Protein AF-A0A3P8KZA3-F1 (afdb_monomer_lite)

Structure (mmCIF, N/CA/C/O backbone):
data_AF-A0A3P8KZA3-F1
#
_entry.id   AF-A0A3P8KZA3-F1
#
loop_
_atom_site.group_PDB
_atom_site.id
_atom_site.type_symbol
_atom_site.label_atom_id
_atom_site.label_alt_id
_atom_site.label_comp_id
_atom_site.label_asym_id
_atom_site.label_entity_id
_atom_site.label_seq_id
_atom_site.pdbx_PDB_ins_code
_atom_site.Cartn_x
_atom_site.Cartn_y
_atom_site.Cartn_z
_atom_site.occupancy
_atom_site.B_iso_or_equiv
_atom_site.auth_seq_id
_atom_site.auth_comp_id
_atom_site.auth_asym_id
_atom_site.auth_atom_id
_atom_site.pdbx_PDB_model_num
ATOM 1 N N . MET A 1 1 ? -10.882 18.351 13.174 1.00 58.12 1 MET A N 1
ATOM 2 C CA . MET A 1 1 ? -9.802 17.351 13.065 1.00 58.12 1 MET A CA 1
ATOM 3 C C . MET A 1 1 ? -9.068 17.369 14.392 1.00 58.12 1 MET A C 1
ATOM 5 O O . MET A 1 1 ? -8.702 18.455 14.819 1.00 58.12 1 MET A O 1
ATOM 9 N N . ASN A 1 2 ? -8.986 16.239 15.095 1.00 74.06 2 ASN A N 1
ATOM 10 C CA . ASN A 1 2 ? -8.234 16.152 16.347 1.00 74.06 2 ASN A CA 1
ATOM 11 C C . ASN A 1 2 ? -6.797 15.782 15.970 1.00 74.06 2 ASN A C 1
ATOM 13 O O . ASN A 1 2 ? -6.557 14.645 15.575 1.00 74.06 2 ASN A O 1
ATOM 17 N N . VAL A 1 3 ? -5.903 16.768 15.945 1.00 81.06 3 VAL A N 1
ATOM 18 C CA . VAL A 1 3 ? -4.493 16.569 15.588 1.00 81.06 3 VAL A CA 1
ATOM 19 C C . VAL A 1 3 ? -3.733 16.329 16.885 1.00 81.06 3 VAL A C 1
ATOM 21 O O . VAL A 1 3 ? -3.833 17.140 17.804 1.00 81.06 3 VAL A O 1
ATOM 24 N N . VAL A 1 4 ? -3.033 15.199 16.971 1.00 88.94 4 VAL A N 1
ATOM 25 C CA . VAL A 1 4 ? -2.181 14.869 18.119 1.00 88.94 4 VAL A CA 1
ATOM 26 C C . VAL A 1 4 ? -0.872 15.664 18.077 1.00 88.94 4 VAL A C 1
ATOM 28 O O . VAL A 1 4 ? -0.477 16.149 17.016 1.00 88.94 4 VAL A O 1
ATOM 31 N N . THR A 1 5 ? -0.212 15.828 19.225 1.00 91.50 5 THR A N 1
ATOM 32 C CA . THR A 1 5 ? 1.017 16.634 19.331 1.00 91.50 5 THR A CA 1
ATOM 33 C C . THR A 1 5 ? 2.210 15.922 18.700 1.00 91.50 5 THR A C 1
ATOM 35 O O . THR A 1 5 ? 2.983 16.554 17.978 1.00 91.50 5 THR A O 1
ATOM 38 N N . HIS A 1 6 ? 2.339 14.616 18.945 1.00 91.44 6 HIS A N 1
ATOM 39 C CA . HIS A 1 6 ? 3.399 13.778 18.399 1.00 91.44 6 HIS A CA 1
ATOM 40 C C . HIS A 1 6 ? 2.822 12.579 17.626 1.00 91.44 6 HIS A C 1
ATOM 42 O O . HIS A 1 6 ? 1.742 12.102 17.971 1.00 91.44 6 HIS A O 1
ATOM 48 N N . PRO A 1 7 ? 3.499 12.065 16.579 1.00 83.88 7 PRO A N 1
ATOM 49 C CA . PRO A 1 7 ? 3.023 10.896 15.834 1.00 83.88 7 PRO A CA 1
ATOM 50 C C . PRO A 1 7 ? 2.782 9.660 16.715 1.00 83.88 7 PRO A C 1
ATOM 52 O O . PRO A 1 7 ? 1.828 8.922 16.489 1.00 83.88 7 PRO A O 1
ATOM 55 N N . GLU A 1 8 ? 3.605 9.452 17.743 1.00 89.00 8 GLU A N 1
ATOM 56 C CA . GLU A 1 8 ? 3.477 8.353 18.707 1.00 89.00 8 GLU A CA 1
ATOM 57 C C . GLU A 1 8 ? 2.262 8.470 19.642 1.00 89.00 8 GLU A C 1
ATOM 59 O O . GLU A 1 8 ? 1.895 7.488 20.284 1.00 89.00 8 GLU A O 1
ATOM 64 N N . ASP A 1 9 ? 1.603 9.632 19.688 1.00 91.44 9 ASP A N 1
ATOM 65 C CA . ASP A 1 9 ? 0.367 9.835 20.453 1.00 91.44 9 ASP A CA 1
ATOM 66 C C . ASP A 1 9 ? -0.873 9.283 19.720 1.00 91.44 9 ASP A C 1
ATOM 68 O O . ASP A 1 9 ? -1.985 9.329 20.257 1.00 91.44 9 ASP A O 1
ATOM 72 N N . LEU A 1 10 ? -0.720 8.794 18.481 1.00 89.00 10 LEU A N 1
ATOM 73 C CA . LEU A 1 10 ? -1.810 8.181 17.727 1.00 89.00 10 LEU A CA 1
ATOM 74 C C . LEU A 1 10 ? -2.290 6.904 18.427 1.00 89.00 10 LEU A C 1
ATOM 76 O O . LEU A 1 10 ? -1.580 5.906 18.532 1.00 89.00 10 LEU A O 1
ATOM 80 N N . ALA A 1 11 ? -3.545 6.918 18.863 1.00 88.31 11 ALA A N 1
ATOM 81 C CA . ALA A 1 11 ? -4.228 5.733 19.348 1.00 88.31 11 ALA A CA 1
ATOM 82 C C . ALA A 1 11 ? -4.523 4.759 18.188 1.00 88.31 11 ALA A C 1
ATOM 84 O O . ALA A 1 11 ? -4.709 5.192 17.042 1.00 88.31 11 ALA A O 1
ATOM 85 N N . PRO A 1 12 ? -4.651 3.449 18.473 1.00 85.56 12 PRO A N 1
ATOM 86 C CA . PRO A 1 12 ? -5.073 2.467 17.479 1.00 85.56 12 PRO A CA 1
ATOM 87 C C . PRO A 1 12 ? -6.335 2.911 16.725 1.00 85.56 12 PRO A C 1
ATOM 89 O O . PRO A 1 12 ? -7.312 3.355 17.332 1.00 85.56 12 PRO A O 1
ATOM 92 N N . GLY A 1 13 ? -6.304 2.813 15.394 1.00 84.50 13 GLY A N 1
ATOM 93 C CA . GLY A 1 13 ? -7.400 3.226 14.513 1.00 84.50 13 GLY A CA 1
ATOM 94 C C . GLY A 1 13 ? -7.468 4.725 14.192 1.00 84.50 13 GLY A C 1
ATOM 95 O O . GLY A 1 13 ? -8.319 5.125 13.398 1.00 84.50 13 GLY A O 1
ATOM 96 N N . GLN A 1 14 ? -6.595 5.570 14.759 1.00 87.56 14 GLN A N 1
ATOM 97 C CA . GLN A 1 14 ? -6.451 6.969 14.317 1.00 87.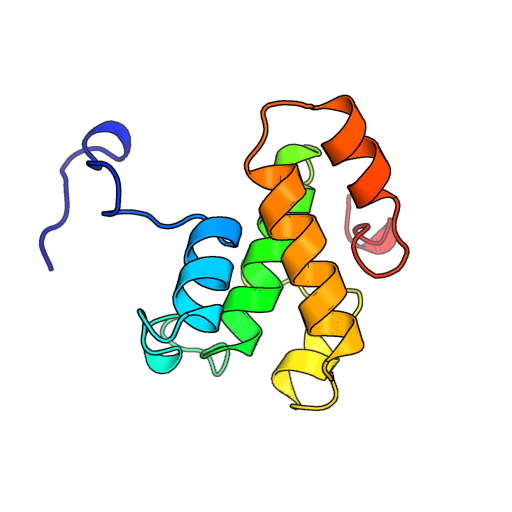56 14 GLN A CA 1
ATOM 98 C C . GLN A 1 14 ? -5.590 7.103 13.058 1.00 87.56 14 GLN A C 1
ATOM 100 O O . GLN A 1 14 ? -5.745 8.062 12.303 1.00 87.56 14 GLN A O 1
ATOM 105 N N . PHE A 1 15 ? -4.719 6.124 12.830 1.00 89.69 15 PHE A N 1
ATOM 106 C CA . PHE A 1 15 ? -4.010 5.896 11.584 1.00 89.69 15 PHE A CA 1
ATOM 107 C C . PHE A 1 15 ? -4.382 4.509 11.074 1.00 89.69 15 PHE A C 1
ATOM 109 O O . PHE A 1 15 ? -4.540 3.582 11.867 1.00 89.69 15 PHE A O 1
ATOM 116 N N . LEU A 1 16 ? -4.551 4.401 9.761 1.00 94.31 16 LEU A N 1
ATOM 117 C CA . LEU A 1 16 ? -4.751 3.134 9.078 1.00 94.31 16 LEU A CA 1
ATOM 118 C C . LEU A 1 16 ? -3.566 2.945 8.144 1.00 94.31 16 LEU A C 1
ATOM 120 O O . LEU A 1 16 ? -3.328 3.792 7.281 1.00 94.31 16 LEU A O 1
ATOM 124 N N . SER A 1 17 ? -2.870 1.826 8.289 1.00 95.25 17 SER A N 1
ATOM 125 C CA . SER A 1 17 ? -2.034 1.299 7.214 1.00 95.25 17 SER A CA 1
ATOM 126 C C . SER A 1 17 ? -2.878 1.069 5.954 1.00 95.25 17 SER A C 1
ATOM 128 O O . SER A 1 17 ? -4.105 0.924 6.010 1.00 95.25 17 SER A O 1
ATOM 130 N N . GLY A 1 18 ? -2.229 0.971 4.799 1.00 96.44 18 GLY A N 1
ATOM 131 C CA . GLY A 1 18 ? -2.863 0.573 3.548 1.00 96.44 18 GLY A CA 1
ATOM 132 C C . GLY A 1 18 ? -3.571 -0.780 3.665 1.00 96.44 18 GLY A C 1
ATOM 133 O O . GLY A 1 18 ? -4.645 -0.955 3.091 1.00 96.44 18 GLY A O 1
ATOM 134 N N . GLY A 1 19 ? -3.035 -1.709 4.468 1.00 97.56 19 GLY A N 1
ATOM 135 C CA . GLY A 1 19 ? -3.654 -3.015 4.728 1.00 97.56 19 GLY A CA 1
ATOM 136 C C . GLY A 1 19 ? -4.961 -2.895 5.504 1.00 97.56 19 GLY A C 1
ATOM 137 O O . GLY A 1 19 ? -5.986 -3.440 5.091 1.00 97.56 19 GLY A O 1
ATOM 138 N N . GLU A 1 20 ? -4.957 -2.123 6.589 1.00 97.56 20 GLU A N 1
ATOM 139 C CA . GLU A 1 20 ? -6.159 -1.862 7.388 1.00 97.56 20 GLU A CA 1
ATOM 140 C C . GLU A 1 20 ? -7.213 -1.092 6.584 1.00 97.56 20 GLU A C 1
ATOM 142 O O . GLU A 1 20 ? -8.393 -1.450 6.604 1.00 97.56 20 GLU A O 1
ATOM 147 N N . ALA A 1 21 ? -6.794 -0.078 5.821 1.00 98.12 21 ALA A N 1
ATOM 148 C CA . ALA A 1 21 ? -7.673 0.684 4.941 1.00 98.12 21 ALA A CA 1
ATOM 149 C C . ALA A 1 21 ? -8.305 -0.204 3.858 1.00 98.12 21 ALA A C 1
ATOM 151 O O . ALA A 1 21 ? -9.507 -0.097 3.602 1.00 98.12 21 ALA A O 1
ATOM 152 N N . TRP A 1 22 ? -7.528 -1.110 3.254 1.00 98.44 22 TRP A N 1
ATOM 153 C CA . TRP A 1 22 ? -8.017 -2.073 2.268 1.00 98.44 22 TRP A CA 1
ATOM 154 C C . TRP A 1 22 ? -9.057 -3.021 2.861 1.00 98.44 22 TRP A C 1
ATOM 156 O O . TRP A 1 22 ? -10.155 -3.146 2.317 1.00 98.44 22 TRP A O 1
ATOM 166 N N . VAL A 1 23 ? -8.756 -3.644 4.003 1.00 98.31 23 VAL A N 1
ATOM 167 C CA . VAL A 1 23 ? -9.675 -4.580 4.667 1.00 98.31 23 VAL A CA 1
ATOM 168 C C . VAL A 1 23 ? -10.977 -3.882 5.066 1.00 98.31 23 VAL A C 1
ATOM 170 O O . VAL A 1 23 ? -12.060 -4.399 4.783 1.00 98.31 23 VAL A O 1
ATOM 173 N N . ALA A 1 24 ? -10.899 -2.690 5.660 1.00 97.81 24 ALA A N 1
ATOM 174 C CA . ALA A 1 24 ? -12.079 -1.913 6.031 1.00 97.81 24 ALA A CA 1
ATOM 175 C C . ALA A 1 24 ? -12.902 -1.497 4.798 1.00 97.81 24 ALA A C 1
ATOM 177 O O . ALA A 1 24 ? -14.135 -1.559 4.810 1.00 97.81 24 ALA A O 1
ATOM 178 N N . PHE A 1 25 ? -12.238 -1.116 3.701 1.00 98.19 25 PHE A N 1
ATOM 179 C CA . PHE A 1 25 ? -12.900 -0.788 2.437 1.00 98.19 25 PHE A CA 1
ATOM 180 C C . PHE A 1 25 ? -13.641 -2.001 1.864 1.00 98.19 25 PHE A C 1
ATOM 182 O O . PHE A 1 25 ? -14.811 -1.889 1.494 1.00 98.19 25 PHE A O 1
ATOM 189 N N . ARG A 1 26 ? -13.007 -3.178 1.862 1.00 97.94 26 ARG A N 1
ATOM 190 C CA . ARG A 1 26 ? -13.600 -4.439 1.385 1.00 97.94 26 ARG A CA 1
ATOM 191 C C . ARG A 1 26 ? -14.817 -4.872 2.202 1.00 97.94 26 ARG A C 1
ATOM 193 O O . ARG A 1 26 ? -15.730 -5.481 1.651 1.00 97.94 26 ARG A O 1
ATOM 200 N N . ARG A 1 27 ? -14.859 -4.518 3.489 1.00 97.94 27 ARG A N 1
ATOM 201 C CA . ARG A 1 27 ? -16.005 -4.752 4.385 1.00 97.94 27 ARG A CA 1
ATOM 202 C C . ARG A 1 27 ? -17.095 -3.680 4.302 1.00 97.94 27 ARG A C 1
ATOM 204 O O . ARG A 1 27 ? -18.152 -3.850 4.901 1.00 97.94 27 ARG A O 1
ATOM 211 N N . GLY A 1 28 ? -16.867 -2.588 3.570 1.00 97.50 28 GLY A N 1
ATOM 212 C CA . GLY A 1 28 ? -17.798 -1.459 3.494 1.00 97.50 28 GLY A CA 1
ATOM 213 C C . GLY A 1 28 ? -17.832 -0.593 4.759 1.00 97.50 28 GLY A C 1
ATOM 214 O O . GLY A 1 28 ? -18.788 0.150 4.967 1.00 97.50 28 GLY A O 1
ATOM 215 N N . GLU A 1 29 ? -16.805 -0.678 5.606 1.00 97.31 29 GLU A N 1
ATOM 216 C CA . GLU A 1 29 ? -16.715 0.045 6.883 1.00 97.31 29 GLU A CA 1
ATOM 217 C C . GLU A 1 29 ? -16.220 1.488 6.700 1.00 97.31 29 GLU A C 1
ATOM 219 O O . GLU A 1 29 ? -16.506 2.367 7.515 1.00 97.31 29 GLU A O 1
ATOM 224 N N . VAL A 1 30 ? -15.503 1.757 5.604 1.00 96.06 30 VAL A N 1
ATOM 225 C CA . VAL A 1 30 ? -14.985 3.087 5.268 1.00 96.06 30 VAL A CA 1
ATOM 226 C C . VAL A 1 30 ? -15.427 3.527 3.876 1.00 96.06 30 VAL A C 1
ATOM 228 O O . VAL A 1 30 ? -15.512 2.738 2.937 1.00 96.06 30 VAL A O 1
ATOM 231 N N . ALA A 1 31 ? -15.687 4.827 3.734 1.00 96.44 31 ALA A N 1
ATOM 232 C CA . ALA A 1 31 ? -15.972 5.429 2.439 1.00 96.44 31 ALA A CA 1
ATOM 233 C C . ALA A 1 31 ? -14.651 5.684 1.690 1.00 96.44 31 ALA A C 1
ATOM 235 O O . ALA A 1 31 ? -13.809 6.415 2.220 1.00 96.44 31 ALA A O 1
ATOM 236 N N . PRO A 1 32 ? -14.469 5.167 0.460 1.00 95.50 32 PRO A N 1
ATOM 237 C CA . PRO A 1 32 ? -13.224 5.348 -0.286 1.00 95.50 32 PRO A CA 1
ATOM 238 C C . PRO A 1 32 ? -12.911 6.824 -0.560 1.00 95.50 32 PRO A C 1
ATOM 240 O O . PRO A 1 32 ? -11.750 7.203 -0.596 1.00 95.50 32 PRO A O 1
ATOM 243 N N . SER A 1 33 ? -13.928 7.686 -0.676 1.00 95.19 33 SER A N 1
ATOM 244 C CA . SER A 1 33 ? -13.765 9.133 -0.885 1.00 95.19 33 SER A CA 1
ATOM 245 C C . SER A 1 33 ? -13.032 9.869 0.243 1.00 95.19 33 SER A C 1
ATOM 247 O O . SER A 1 33 ? -12.716 11.044 0.089 1.00 95.19 33 SER A O 1
ATOM 249 N N . LYS A 1 34 ? -12.770 9.208 1.377 1.00 94.19 34 LYS A N 1
ATOM 250 C CA . LYS A 1 34 ? -11.979 9.757 2.486 1.00 94.19 34 LYS A CA 1
ATOM 251 C C . LYS A 1 34 ? -10.470 9.542 2.333 1.00 94.19 34 LYS A C 1
ATOM 253 O O . LYS A 1 34 ? -9.721 10.096 3.130 1.00 94.19 34 LYS A O 1
ATOM 258 N N . PHE A 1 35 ? -10.038 8.751 1.354 1.00 95.31 35 PHE A N 1
ATOM 259 C CA . PHE A 1 35 ? -8.634 8.425 1.112 1.00 95.31 35 PHE A CA 1
ATOM 260 C C . PHE A 1 35 ? -8.158 9.141 -0.147 1.00 95.31 35 PHE A C 1
ATOM 262 O O . PHE A 1 35 ? -8.803 9.025 -1.190 1.00 95.31 35 PHE A O 1
ATOM 269 N N . GLY A 1 36 ? -7.062 9.888 -0.044 1.00 93.12 36 GLY A N 1
ATOM 270 C CA . GLY A 1 36 ? -6.498 10.647 -1.156 1.00 93.12 36 GLY A CA 1
ATOM 271 C C . GLY A 1 36 ? -5.542 11.743 -0.722 1.00 93.12 36 GLY A C 1
ATOM 272 O O . GLY A 1 36 ? -5.386 12.030 0.469 1.00 93.12 36 GLY A O 1
ATOM 273 N N . VAL A 1 37 ? -4.921 12.369 -1.718 1.00 89.00 37 VAL A N 1
ATOM 274 C CA . VAL A 1 37 ? -3.971 13.465 -1.530 1.00 89.00 37 VAL A CA 1
ATOM 275 C C . VAL A 1 37 ? -4.633 14.785 -1.914 1.00 89.00 37 VAL A C 1
ATOM 277 O O . VAL A 1 37 ? -4.983 15.035 -3.071 1.00 89.00 37 VAL A O 1
ATOM 280 N N . SER A 1 38 ? -4.784 15.666 -0.923 1.00 87.56 38 SER A N 1
ATOM 281 C CA . SER A 1 38 ? -5.337 17.008 -1.121 1.00 87.56 38 SER A CA 1
ATOM 282 C C . SER A 1 38 ? -4.561 17.790 -2.179 1.00 87.56 38 SER A C 1
ATOM 284 O O . SER A 1 38 ? -3.347 17.934 -2.082 1.00 87.56 38 SER A O 1
ATOM 286 N N . GLY A 1 39 ? -5.283 18.340 -3.160 1.00 87.00 39 GLY A N 1
ATOM 287 C CA . GLY A 1 39 ? -4.699 19.090 -4.277 1.00 87.00 39 GLY A CA 1
ATOM 288 C C . GLY A 1 39 ? -4.380 18.255 -5.521 1.00 87.00 39 GLY A C 1
ATOM 289 O O . GLY A 1 39 ? -3.810 18.800 -6.460 1.00 87.00 39 GLY A O 1
ATOM 290 N N . THR A 1 40 ? -4.762 16.975 -5.549 1.00 88.00 40 THR A N 1
ATOM 291 C CA . THR A 1 40 ? -4.575 16.067 -6.697 1.00 88.00 40 THR A CA 1
ATOM 292 C C . THR A 1 40 ? -5.880 15.354 -7.070 1.00 88.00 40 THR A C 1
ATOM 294 O O . THR A 1 40 ? -6.849 15.401 -6.305 1.00 88.00 40 THR A O 1
ATOM 297 N N . GLU A 1 41 ? -5.904 14.661 -8.213 1.00 87.38 41 GLU A N 1
ATOM 298 C CA . GLU A 1 41 ? -6.959 13.695 -8.565 1.00 87.38 41 GLU A CA 1
ATOM 299 C C . GLU A 1 41 ? -6.819 12.318 -7.884 1.00 87.38 41 GLU A C 1
ATOM 301 O O . GLU A 1 41 ? -7.730 11.493 -7.994 1.00 87.38 41 GLU A O 1
ATOM 306 N N . ASN A 1 42 ? -5.741 12.080 -7.130 1.00 89.75 42 ASN A N 1
ATOM 307 C CA . ASN A 1 42 ? -5.440 10.785 -6.521 1.00 89.75 42 ASN A CA 1
ATOM 308 C C . ASN A 1 42 ? -6.280 10.569 -5.259 1.00 89.75 42 ASN A C 1
ATOM 310 O O . ASN A 1 42 ? -5.964 11.056 -4.170 1.00 89.75 42 ASN A O 1
ATOM 314 N N . TRP A 1 43 ? -7.407 9.882 -5.443 1.00 93.94 43 TRP A N 1
ATOM 315 C CA . TRP A 1 43 ? -8.406 9.632 -4.411 1.00 93.94 43 TRP A CA 1
ATOM 316 C C . TRP A 1 43 ? -9.076 8.271 -4.583 1.00 93.94 43 TRP A C 1
ATOM 318 O O . TRP A 1 43 ? -9.041 7.628 -5.635 1.00 93.94 43 TRP A O 1
ATOM 328 N N . GLY A 1 44 ? -9.809 7.869 -3.552 1.00 96.19 44 GLY A N 1
ATOM 329 C CA . GLY A 1 44 ? -10.768 6.788 -3.649 1.00 96.19 44 GLY A CA 1
ATOM 330 C C . GLY A 1 44 ? -10.142 5.415 -3.469 1.00 96.19 44 GLY A C 1
ATOM 331 O O . GLY A 1 44 ? -9.087 5.227 -2.871 1.00 96.19 44 GLY A O 1
ATOM 332 N N . ALA A 1 45 ? -10.830 4.413 -4.006 1.00 97.12 45 ALA A N 1
ATOM 333 C CA . ALA A 1 45 ? -10.410 3.031 -3.851 1.00 97.12 45 ALA A CA 1
ATOM 334 C C . ALA A 1 45 ? -9.079 2.741 -4.567 1.00 97.12 45 ALA A C 1
ATOM 336 O O . ALA A 1 45 ? -8.385 1.812 -4.174 1.00 97.12 45 ALA A O 1
ATOM 337 N N . ALA A 1 46 ? -8.720 3.490 -5.614 1.00 96.44 46 ALA A N 1
ATOM 338 C CA . ALA A 1 46 ? -7.423 3.351 -6.277 1.00 96.44 46 ALA A CA 1
ATOM 339 C C . ALA A 1 46 ? -6.272 3.803 -5.364 1.00 96.44 46 ALA A C 1
ATOM 341 O O . ALA A 1 46 ? -5.285 3.081 -5.242 1.00 96.44 46 ALA A O 1
ATOM 342 N N . GLU A 1 47 ? -6.458 4.905 -4.631 1.00 96.88 47 GLU A N 1
ATOM 343 C CA . GLU A 1 47 ? -5.492 5.382 -3.635 1.00 96.88 47 GLU A CA 1
ATOM 344 C C . GLU A 1 47 ? -5.251 4.336 -2.535 1.00 96.88 47 GLU A C 1
ATOM 346 O O . GLU A 1 47 ? -4.108 4.069 -2.169 1.00 96.88 47 GLU A O 1
ATOM 351 N N . ILE A 1 48 ? -6.314 3.699 -2.026 1.00 98.00 48 ILE A N 1
ATOM 352 C CA . ILE A 1 48 ? -6.197 2.644 -1.002 1.00 98.00 48 ILE A CA 1
ATOM 353 C C . ILE A 1 48 ? -5.337 1.484 -1.520 1.00 98.00 48 ILE A C 1
ATOM 355 O O . ILE A 1 48 ? -4.428 1.027 -0.830 1.00 98.00 48 ILE A O 1
ATOM 359 N N . ARG A 1 49 ? -5.595 1.031 -2.755 1.00 98.12 49 ARG A N 1
ATOM 360 C CA . ARG A 1 49 ? -4.816 -0.039 -3.397 1.00 98.12 49 ARG A CA 1
ATOM 361 C C . ARG A 1 49 ? -3.349 0.358 -3.560 1.00 98.12 49 ARG A C 1
ATOM 363 O O . ARG A 1 49 ? -2.467 -0.431 -3.238 1.00 98.12 49 ARG A O 1
ATOM 370 N N . GLY A 1 50 ? -3.092 1.580 -4.028 1.00 97.38 50 GLY A N 1
ATOM 371 C CA . GLY A 1 50 ? -1.740 2.103 -4.213 1.00 97.38 50 GLY A CA 1
ATOM 372 C C . GLY A 1 50 ? -0.957 2.199 -2.903 1.00 97.38 50 GLY A C 1
ATOM 373 O O . GLY A 1 50 ? 0.191 1.764 -2.855 1.00 97.38 50 GLY A O 1
ATOM 374 N N . ASN A 1 51 ? -1.573 2.703 -1.829 1.00 97.56 51 ASN A N 1
ATOM 375 C CA . ASN A 1 51 ? -0.918 2.783 -0.518 1.00 97.56 51 ASN A CA 1
ATOM 376 C C . ASN A 1 51 ? -0.641 1.408 0.084 1.00 97.56 51 ASN A C 1
ATOM 378 O O . ASN A 1 51 ? 0.431 1.211 0.632 1.00 97.56 51 ASN A O 1
ATOM 382 N N . LEU A 1 52 ? -1.532 0.427 -0.084 1.00 98.44 52 LEU A N 1
ATOM 383 C CA . LEU A 1 52 ? -1.254 -0.948 0.346 1.00 98.44 52 LEU A CA 1
ATOM 384 C C . LEU A 1 52 ? 0.006 -1.523 -0.323 1.00 98.44 52 LEU A C 1
ATOM 386 O O . LEU A 1 52 ? 0.845 -2.141 0.330 1.00 98.44 52 LEU A O 1
ATOM 390 N N . VAL A 1 53 ? 0.171 -1.300 -1.626 1.00 98.50 53 VAL A N 1
ATOM 391 C CA . VAL A 1 53 ? 1.365 -1.765 -2.345 1.00 98.50 53 VAL A CA 1
ATOM 392 C C . VAL A 1 53 ? 2.612 -0.948 -1.956 1.00 98.50 53 VAL A C 1
ATOM 394 O O . VAL A 1 53 ? 3.699 -1.517 -1.850 1.00 98.50 53 VAL A O 1
ATOM 397 N N . LYS A 1 54 ? 2.469 0.354 -1.672 1.00 97.75 54 LYS A N 1
ATOM 398 C CA . LYS A 1 54 ? 3.549 1.199 -1.127 1.00 97.75 54 LYS A CA 1
ATOM 399 C C . LYS A 1 54 ? 3.984 0.774 0.276 1.00 97.75 54 LYS A C 1
ATOM 401 O O . LYS A 1 54 ? 5.183 0.711 0.528 1.00 97.75 54 LYS A O 1
ATOM 406 N N . ASP A 1 55 ? 3.057 0.383 1.142 1.00 97.62 55 ASP A N 1
ATOM 407 C CA . ASP A 1 55 ? 3.376 -0.152 2.468 1.00 97.62 55 ASP A CA 1
ATOM 408 C C . ASP A 1 55 ? 4.197 -1.441 2.368 1.00 97.62 55 ASP A C 1
ATOM 410 O O . ASP A 1 55 ? 5.191 -1.598 3.075 1.00 97.62 55 ASP A O 1
ATOM 414 N N . LEU A 1 56 ? 3.849 -2.344 1.442 1.00 98.56 56 LEU A N 1
ATOM 415 C CA . LEU A 1 56 ? 4.651 -3.544 1.181 1.00 98.56 56 LEU A CA 1
ATOM 416 C C . LEU A 1 56 ? 6.085 -3.189 0.745 1.00 98.56 56 LEU A C 1
ATOM 418 O O . LEU A 1 56 ? 7.042 -3.813 1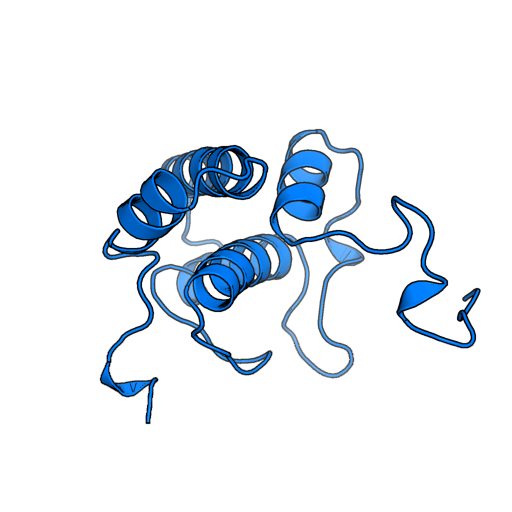.213 1.00 98.56 56 LEU A O 1
ATOM 422 N N . ALA A 1 57 ? 6.255 -2.180 -0.114 1.00 98.31 57 ALA A N 1
ATOM 423 C CA . ALA A 1 57 ? 7.577 -1.688 -0.504 1.00 98.31 57 ALA A CA 1
ATOM 424 C C . ALA A 1 57 ? 8.343 -1.091 0.694 1.00 98.31 57 ALA A C 1
ATOM 426 O O . ALA A 1 57 ? 9.514 -1.417 0.901 1.00 98.31 57 ALA A O 1
ATOM 427 N N . ALA A 1 58 ? 7.671 -0.308 1.542 1.00 97.44 58 ALA A N 1
ATOM 428 C CA . ALA A 1 58 ? 8.258 0.289 2.741 1.00 97.44 58 ALA A CA 1
ATOM 429 C C . ALA A 1 58 ? 8.713 -0.772 3.762 1.00 97.44 58 ALA A C 1
ATOM 431 O O . ALA A 1 58 ? 9.804 -0.666 4.336 1.00 97.44 58 ALA A O 1
ATOM 432 N N . LEU A 1 59 ? 7.940 -1.849 3.938 1.00 97.44 59 LEU A N 1
ATOM 433 C CA . LEU A 1 59 ? 8.342 -3.006 4.749 1.00 97.44 59 LEU A CA 1
ATOM 434 C C . LEU A 1 59 ? 9.608 -3.683 4.195 1.00 97.44 59 LEU A C 1
ATOM 436 O O . LEU A 1 59 ? 10.443 -4.153 4.969 1.00 97.44 59 LEU A O 1
ATOM 440 N N . ASN A 1 60 ? 9.807 -3.625 2.876 1.00 97.94 60 ASN A N 1
ATOM 441 C CA . ASN A 1 60 ? 11.010 -4.072 2.168 1.00 97.94 60 ASN A CA 1
ATOM 442 C C . ASN A 1 60 ? 12.090 -2.983 2.023 1.00 97.94 60 ASN A C 1
ATOM 444 O O . ASN A 1 60 ? 13.030 -3.136 1.245 1.00 97.94 60 ASN A O 1
ATOM 448 N N . LYS A 1 61 ? 11.996 -1.906 2.816 1.00 96.88 61 LYS A N 1
ATOM 449 C CA . LYS A 1 61 ? 12.976 -0.808 2.894 1.00 96.88 61 LYS A CA 1
ATOM 450 C C . LYS A 1 61 ? 13.130 -0.008 1.600 1.00 96.88 61 LYS A C 1
ATOM 452 O O . LYS A 1 61 ? 14.185 0.577 1.369 1.00 96.88 61 LYS A O 1
ATOM 457 N N . VAL A 1 62 ? 12.077 0.050 0.790 1.00 97.56 62 VAL A N 1
ATOM 458 C CA . VAL A 1 62 ? 12.007 0.911 -0.391 1.00 97.56 62 VAL A CA 1
ATOM 459 C C . VAL A 1 62 ? 10.992 2.021 -0.123 1.00 97.56 62 VAL A C 1
ATOM 461 O O . VAL A 1 62 ? 9.790 1.771 -0.061 1.00 97.56 62 VAL A O 1
ATOM 464 N N . GLU A 1 63 ? 11.490 3.238 0.094 1.00 93.25 63 GLU A N 1
ATOM 465 C CA . GLU A 1 63 ? 10.667 4.434 0.306 1.00 93.25 63 GLU A CA 1
ATOM 466 C C . GLU A 1 63 ? 10.223 5.011 -1.042 1.00 93.25 63 GLU A C 1
ATOM 468 O O . GLU A 1 63 ? 11.044 5.193 -1.938 1.00 93.25 63 GLU A O 1
ATOM 473 N N . MET A 1 64 ? 8.925 5.292 -1.176 1.00 94.81 64 MET A N 1
ATOM 474 C CA . MET A 1 64 ? 8.309 5.778 -2.412 1.00 94.81 64 MET A CA 1
ATOM 475 C C . MET A 1 64 ? 7.645 7.131 -2.182 1.00 94.81 64 MET A C 1
ATOM 477 O O . MET A 1 64 ? 7.101 7.397 -1.107 1.00 94.81 64 MET A O 1
ATOM 481 N N . LEU A 1 65 ? 7.630 7.976 -3.210 1.00 91.62 65 LEU A N 1
ATOM 482 C CA . LEU A 1 65 ? 6.918 9.245 -3.170 1.00 91.62 65 LEU A CA 1
ATOM 483 C C . LEU A 1 65 ? 5.397 9.008 -3.194 1.00 91.62 65 LEU A C 1
ATOM 485 O O . LEU A 1 65 ? 4.919 8.010 -3.745 1.00 91.62 65 LEU A O 1
AT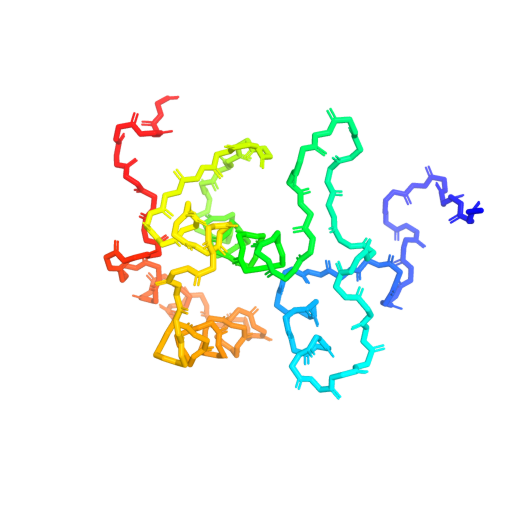OM 489 N N . PRO A 1 66 ? 4.589 9.949 -2.666 1.00 86.50 66 PRO A N 1
ATOM 490 C CA . PRO A 1 66 ? 3.132 9.816 -2.670 1.00 86.50 66 PRO A CA 1
ATOM 491 C C . PRO A 1 66 ? 2.531 9.611 -4.069 1.00 86.50 66 PRO A C 1
ATOM 493 O O . PRO A 1 66 ? 1.547 8.889 -4.211 1.00 86.50 66 PRO A O 1
ATOM 496 N N . TRP A 1 67 ? 3.143 10.198 -5.100 1.00 88.25 67 TRP A N 1
ATOM 497 C CA . TRP A 1 67 ? 2.722 10.109 -6.503 1.00 88.25 67 TRP A CA 1
ATOM 498 C C . TRP A 1 67 ? 3.412 8.992 -7.294 1.00 88.25 67 TRP A C 1
ATOM 500 O O . TRP A 1 67 ? 3.154 8.864 -8.488 1.00 88.25 67 TRP A O 1
ATOM 510 N N . ASP A 1 68 ? 4.283 8.195 -6.670 1.00 93.25 68 ASP A N 1
ATOM 511 C CA . ASP A 1 68 ? 4.873 7.057 -7.366 1.00 93.25 68 ASP A CA 1
ATOM 512 C C . ASP A 1 68 ? 3.820 5.972 -7.594 1.00 93.25 68 ASP A C 1
ATOM 514 O O . ASP A 1 68 ? 3.051 5.597 -6.695 1.00 93.25 68 ASP A O 1
ATOM 518 N N . GLU A 1 69 ? 3.828 5.468 -8.826 1.00 95.56 69 GLU A N 1
ATOM 519 C CA . GLU A 1 69 ? 2.956 4.417 -9.324 1.00 95.56 69 GLU A CA 1
ATOM 520 C C . GLU A 1 69 ? 3.777 3.373 -10.079 1.00 95.56 69 GLU A C 1
ATOM 522 O O . GLU A 1 69 ? 4.649 3.699 -10.884 1.00 95.56 69 GLU A O 1
ATOM 527 N N . TRP A 1 70 ? 3.476 2.098 -9.847 1.00 97.88 70 TRP A N 1
ATOM 528 C CA . TRP A 1 70 ? 4.027 0.986 -10.618 1.00 97.88 70 TRP A CA 1
ATOM 529 C C . TRP A 1 70 ? 3.046 -0.186 -10.644 1.00 97.88 70 TRP A C 1
ATOM 531 O O . TRP A 1 70 ? 1.974 -0.151 -10.032 1.00 97.88 70 TRP A O 1
ATOM 541 N N . GLY A 1 71 ? 3.402 -1.239 -11.381 1.00 97.31 71 GLY A N 1
ATOM 542 C CA . GLY A 1 71 ? 2.565 -2.427 -11.498 1.00 97.31 71 GLY A CA 1
ATOM 543 C C . GLY A 1 71 ? 1.189 -2.077 -12.068 1.00 97.31 71 GLY A C 1
ATOM 544 O O . GLY A 1 71 ? 1.084 -1.628 -13.205 1.00 97.31 71 GLY A O 1
ATOM 545 N N . LEU A 1 72 ? 0.138 -2.298 -11.277 1.00 98.06 72 LEU A N 1
ATOM 546 C CA . LEU A 1 72 ? -1.256 -2.071 -11.678 1.00 98.06 72 LEU A CA 1
ATOM 547 C C . LEU A 1 72 ? -1.876 -0.789 -11.091 1.00 98.06 72 LEU A C 1
ATOM 549 O O . LEU A 1 72 ? -3.081 -0.593 -11.239 1.00 98.06 72 LEU A O 1
ATOM 553 N N . MET A 1 73 ? -1.098 0.086 -10.441 1.00 97.31 73 MET A N 1
ATOM 554 C CA . MET A 1 73 ? -1.634 1.297 -9.794 1.00 97.31 73 MET A CA 1
ATOM 555 C C . MET A 1 73 ? -2.317 2.245 -10.785 1.00 97.31 73 MET A C 1
ATOM 557 O O . MET A 1 73 ? -3.475 2.604 -10.581 1.00 97.31 73 MET A O 1
ATOM 561 N N . THR A 1 74 ? -1.659 2.569 -11.899 1.00 96.12 74 THR A N 1
ATOM 562 C CA . THR A 1 74 ? -2.231 3.440 -12.938 1.00 96.12 74 THR A CA 1
ATOM 563 C C . THR A 1 74 ? -3.517 2.845 -13.511 1.00 96.12 74 THR A C 1
ATOM 565 O O . THR A 1 74 ? -4.545 3.513 -13.614 1.00 96.12 74 THR A O 1
ATOM 568 N N . GLU A 1 75 ? -3.516 1.542 -13.806 1.00 97.56 75 GLU A N 1
ATOM 569 C CA . GLU A 1 75 ? -4.719 0.836 -14.256 1.00 97.56 75 GLU A CA 1
ATOM 570 C C . GLU A 1 75 ? -5.840 0.887 -13.206 1.00 97.56 75 GLU A C 1
ATOM 572 O O . GLU A 1 75 ? -7.012 1.007 -13.567 1.00 97.56 75 GLU A O 1
ATOM 577 N N . ALA A 1 76 ? -5.506 0.853 -11.912 1.00 97.00 76 ALA A N 1
ATOM 578 C CA . ALA A 1 76 ? -6.480 0.984 -10.835 1.00 97.00 76 ALA A CA 1
ATOM 579 C C . ALA A 1 76 ? -7.114 2.382 -10.794 1.00 97.00 76 ALA A C 1
ATOM 581 O O . ALA A 1 76 ? -8.336 2.468 -10.651 1.00 97.00 76 ALA A O 1
ATOM 582 N N . TYR A 1 77 ? -6.342 3.457 -10.995 1.00 95.81 77 TYR A N 1
ATOM 583 C CA . TYR A 1 77 ? -6.889 4.819 -11.117 1.00 95.81 77 TYR A CA 1
ATOM 584 C C . TYR A 1 77 ? -7.838 4.971 -12.299 1.00 95.81 77 TYR A C 1
ATOM 586 O O . TYR A 1 77 ? -8.843 5.675 -12.216 1.00 95.81 77 TYR A O 1
ATOM 594 N N . HIS A 1 78 ? -7.572 4.256 -13.387 1.00 96.12 78 HIS A N 1
ATOM 595 C CA . HIS A 1 78 ? -8.441 4.260 -14.555 1.00 96.12 78 HIS A CA 1
ATOM 596 C C . HIS A 1 78 ? -9.616 3.274 -14.478 1.00 96.12 78 HIS A C 1
ATOM 598 O O . HIS A 1 78 ? -10.361 3.145 -15.451 1.00 96.12 78 HIS A O 1
ATOM 604 N N . GLY A 1 79 ? -9.788 2.558 -13.362 1.00 95.38 79 GLY A N 1
ATOM 605 C CA . GLY A 1 79 ? -10.847 1.557 -13.212 1.00 95.38 79 GLY A CA 1
ATOM 606 C C . GLY A 1 79 ? -10.691 0.353 -14.148 1.00 95.38 79 GLY A C 1
ATOM 607 O O . GLY A 1 79 ? -11.684 -0.274 -14.511 1.00 95.38 79 GLY A O 1
ATOM 608 N N . ARG A 1 80 ? -9.459 0.045 -14.569 1.00 97.50 80 ARG A N 1
ATOM 609 C CA . ARG A 1 80 ? -9.120 -1.050 -15.494 1.00 97.50 80 ARG A CA 1
ATOM 610 C C . ARG A 1 80 ? -8.554 -2.288 -14.794 1.00 97.50 80 ARG A C 1
ATOM 612 O O . ARG A 1 80 ? -8.116 -3.226 -15.452 1.00 97.50 80 ARG A O 1
ATOM 619 N N . THR A 1 81 ? -8.594 -2.323 -13.465 1.00 97.06 81 THR A N 1
ATOM 620 C CA . THR A 1 81 ? -8.322 -3.526 -12.668 1.00 97.06 81 THR A CA 1
ATOM 621 C C . THR A 1 81 ? -9.621 -4.254 -12.313 1.00 97.06 81 THR A C 1
ATOM 623 O O . THR A 1 81 ? -10.719 -3.718 -12.455 1.00 97.06 81 THR A O 1
ATOM 626 N N . GLY A 1 82 ? -9.510 -5.512 -11.885 1.00 95.56 82 GLY A N 1
ATOM 627 C CA . GLY A 1 82 ? -10.662 -6.354 -11.558 1.00 95.56 82 GLY A CA 1
ATOM 628 C C . GLY A 1 82 ? -10.421 -7.229 -10.334 1.00 95.56 82 GLY A C 1
ATOM 629 O O . GLY A 1 82 ? -9.420 -7.078 -9.633 1.00 95.56 82 GLY A O 1
ATOM 630 N N . SER A 1 83 ? -11.319 -8.190 -10.110 1.00 97.00 83 SER A N 1
ATOM 631 C CA . SER A 1 83 ? -11.308 -9.062 -8.925 1.00 97.00 83 SER A CA 1
ATOM 632 C C . SER A 1 83 ? -9.988 -9.801 -8.705 1.00 97.00 83 SER A C 1
ATOM 634 O O . SER A 1 83 ? -9.598 -10.006 -7.564 1.00 97.00 83 SER A O 1
ATOM 636 N N . ALA A 1 84 ? -9.267 -10.161 -9.771 1.00 98.06 84 ALA A N 1
ATOM 637 C CA . ALA A 1 84 ? -7.951 -10.787 -9.656 1.00 98.06 84 ALA A CA 1
ATOM 638 C C . ALA A 1 84 ? -6.937 -9.892 -8.923 1.00 98.06 84 ALA A C 1
ATOM 640 O O . ALA A 1 84 ? -6.185 -10.379 -8.084 1.00 98.06 84 ALA A O 1
ATOM 641 N N . TYR A 1 85 ? -6.942 -8.584 -9.199 1.00 98.38 85 TYR A N 1
ATOM 642 C CA . TYR A 1 85 ? -6.071 -7.649 -8.492 1.00 98.38 85 TYR A CA 1
ATOM 643 C C . TYR A 1 85 ? -6.540 -7.438 -7.056 1.00 98.38 85 TYR A C 1
ATOM 645 O O . TYR A 1 85 ? -5.727 -7.442 -6.142 1.00 98.38 85 TYR A O 1
ATOM 653 N N . ASP A 1 86 ? -7.851 -7.341 -6.838 1.00 98.31 86 ASP A N 1
ATOM 654 C CA . ASP A 1 86 ? -8.394 -7.258 -5.485 1.00 98.31 86 ASP A CA 1
ATOM 655 C C . ASP A 1 86 ? -8.010 -8.484 -4.630 1.00 98.31 86 ASP A C 1
ATOM 657 O O . ASP A 1 86 ? -7.688 -8.323 -3.460 1.00 98.31 86 ASP A O 1
ATOM 661 N N . HIS A 1 87 ? -7.992 -9.693 -5.200 1.00 98.62 87 HIS A N 1
ATOM 662 C CA . HIS A 1 87 ? -7.544 -10.899 -4.495 1.00 98.62 87 HIS A CA 1
ATOM 663 C C . HIS A 1 87 ? -6.048 -10.882 -4.172 1.00 98.62 87 HIS A C 1
ATOM 665 O O . HIS A 1 87 ? -5.667 -11.287 -3.078 1.00 98.62 87 HIS A O 1
ATOM 671 N N . LEU A 1 88 ? -5.210 -10.373 -5.082 1.00 98.75 88 LEU A N 1
ATOM 672 C CA . LEU A 1 88 ? -3.795 -10.145 -4.783 1.00 98.75 88 LEU A CA 1
ATOM 673 C C . LEU A 1 88 ? -3.641 -9.166 -3.613 1.00 98.75 88 LEU A C 1
ATOM 675 O O . LEU A 1 88 ? -2.818 -9.373 -2.733 1.00 98.75 88 LEU A O 1
ATOM 679 N N . LEU A 1 89 ? -4.449 -8.109 -3.566 1.00 98.81 89 LEU A N 1
ATOM 680 C CA . LEU A 1 89 ? -4.410 -7.143 -2.470 1.00 98.81 89 LEU A CA 1
ATOM 681 C C . LEU A 1 89 ? -4.979 -7.700 -1.160 1.00 98.81 89 LEU A C 1
ATOM 683 O O . LEU A 1 89 ? -4.480 -7.350 -0.095 1.00 98.81 89 LEU A O 1
ATOM 687 N N . ASP A 1 90 ? -5.961 -8.604 -1.217 1.00 98.81 90 ASP A N 1
ATOM 688 C CA . ASP A 1 90 ? -6.396 -9.361 -0.040 1.00 98.81 90 ASP A CA 1
ATOM 689 C C . ASP A 1 90 ? -5.220 -10.181 0.541 1.00 98.81 90 ASP A C 1
ATOM 691 O O . ASP A 1 90 ? -5.033 -10.202 1.758 1.00 98.81 90 ASP A O 1
ATOM 695 N N . GLU A 1 91 ? -4.386 -10.792 -0.311 1.00 98.69 91 GLU A N 1
ATOM 696 C CA . GLU A 1 91 ? -3.160 -11.497 0.099 1.00 98.69 91 GLU A CA 1
ATOM 697 C C . GLU A 1 91 ? -2.101 -10.542 0.668 1.00 98.69 91 GLU A C 1
ATOM 699 O O . GLU A 1 91 ? -1.563 -10.808 1.743 1.00 98.69 91 GLU A O 1
ATOM 704 N N . VAL A 1 92 ? -1.845 -9.402 0.013 1.00 98.75 92 VAL A N 1
ATOM 705 C CA . VAL A 1 92 ? -0.909 -8.381 0.519 1.00 98.75 92 VAL A CA 1
ATOM 706 C C . VAL A 1 92 ? -1.326 -7.891 1.898 1.00 98.75 92 VAL A C 1
ATOM 708 O O . VAL A 1 92 ? -0.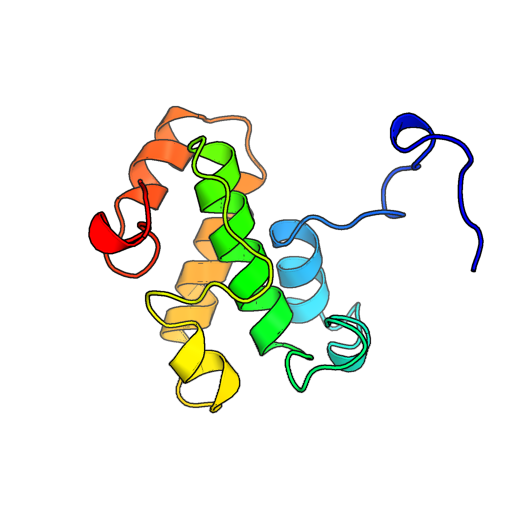504 -7.878 2.811 1.00 98.75 92 VAL A O 1
ATOM 711 N N . ALA A 1 93 ? -2.598 -7.541 2.087 1.00 98.69 93 ALA A N 1
ATOM 712 C CA . ALA A 1 93 ? -3.092 -7.099 3.384 1.00 98.69 93 ALA A CA 1
ATOM 713 C C . ALA A 1 93 ? -2.962 -8.196 4.452 1.00 98.69 93 ALA A C 1
ATOM 715 O O . ALA A 1 93 ? -2.554 -7.905 5.576 1.00 98.69 93 ALA A O 1
ATOM 716 N N . ALA A 1 94 ? -3.262 -9.453 4.108 1.00 98.56 94 ALA A N 1
ATOM 717 C CA . ALA A 1 94 ? -3.117 -10.573 5.030 1.00 98.56 94 ALA A CA 1
ATOM 718 C C . ALA A 1 94 ? -1.653 -10.793 5.441 1.00 98.56 94 ALA A C 1
ATOM 720 O O . ALA A 1 94 ? -1.370 -10.877 6.634 1.00 98.56 94 ALA A O 1
ATOM 721 N N . VAL A 1 95 ? -0.717 -10.833 4.490 1.00 98.50 95 VAL A N 1
ATOM 722 C CA . VAL A 1 95 ? 0.709 -11.073 4.768 1.00 98.50 95 VAL A CA 1
ATOM 723 C C . VAL A 1 95 ? 1.331 -9.907 5.537 1.00 98.50 95 VAL A C 1
ATOM 725 O O . VAL A 1 95 ? 1.992 -10.138 6.549 1.00 98.50 95 VAL A O 1
ATOM 728 N N . CYS A 1 96 ? 1.063 -8.663 5.130 1.00 97.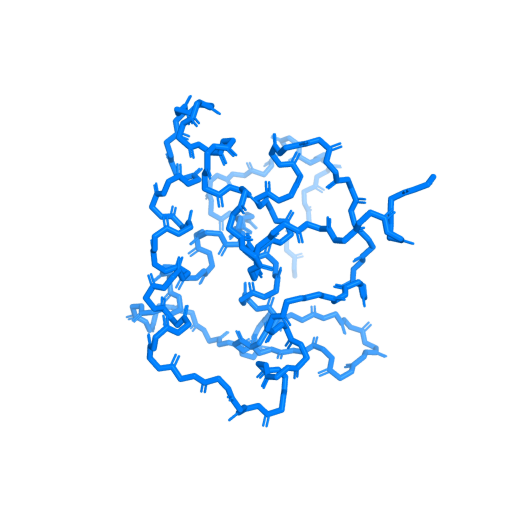44 96 CYS A N 1
ATOM 729 C CA . CYS A 1 96 ? 1.565 -7.469 5.820 1.00 97.44 96 CYS A CA 1
ATOM 730 C C . CYS A 1 96 ? 0.987 -7.289 7.234 1.00 97.44 96 CYS A C 1
ATOM 732 O O . CYS A 1 96 ? 1.566 -6.554 8.025 1.00 97.44 96 CYS A O 1
ATOM 734 N N . SER A 1 97 ? -0.136 -7.940 7.568 1.00 96.25 97 SER A N 1
ATOM 735 C CA . SER A 1 97 ? -0.683 -7.939 8.936 1.00 96.25 97 SER A CA 1
ATOM 736 C C . SER A 1 97 ? 0.049 -8.884 9.898 1.00 96.25 97 SER A C 1
ATOM 738 O O . SER A 1 97 ? -0.234 -8.888 11.096 1.00 96.25 97 SER A O 1
ATOM 740 N N . THR A 1 98 ? 0.969 -9.701 9.381 1.00 95.50 98 THR A N 1
ATOM 741 C CA . THR A 1 98 ? 1.811 -10.599 10.175 1.00 95.50 98 THR A CA 1
ATOM 742 C C . THR A 1 98 ? 3.194 -9.994 10.400 1.00 95.50 98 THR A C 1
ATOM 744 O O . THR A 1 98 ? 3.641 -9.152 9.629 1.00 95.50 98 THR A O 1
ATOM 747 N N . ASP A 1 99 ? 3.923 -10.500 11.394 1.00 93.25 99 ASP A N 1
ATOM 748 C CA . ASP A 1 99 ? 5.343 -10.179 11.596 1.00 93.25 99 ASP A CA 1
ATOM 749 C C . ASP A 1 99 ? 6.288 -11.119 10.809 1.00 93.25 99 ASP A C 1
ATOM 751 O O . ASP A 1 99 ? 7.496 -11.174 11.069 1.00 93.25 99 ASP A O 1
ATOM 755 N N . ASP A 1 100 ? 5.768 -11.897 9.850 1.00 97.81 100 ASP A N 1
ATOM 756 C CA . ASP A 1 100 ? 6.571 -12.823 9.048 1.00 97.81 100 ASP A CA 1
ATOM 757 C C . ASP A 1 100 ? 7.319 -12.078 7.937 1.00 97.81 100 ASP A C 1
ATOM 759 O O . ASP A 1 100 ? 6.896 -11.976 6.784 1.00 97.81 100 ASP A O 1
ATOM 763 N N . THR A 1 101 ? 8.494 -11.572 8.301 1.00 97.44 101 THR A N 1
ATOM 764 C CA . THR A 1 101 ? 9.389 -10.862 7.378 1.00 97.44 101 THR A CA 1
ATOM 765 C C . THR A 1 101 ? 9.816 -11.703 6.171 1.00 97.44 101 THR A C 1
ATOM 767 O O . THR A 1 101 ? 10.112 -11.136 5.121 1.00 97.44 101 THR A O 1
ATOM 770 N N . THR A 1 102 ? 9.814 -13.039 6.274 1.00 98.38 102 THR A N 1
ATOM 771 C CA . THR A 1 102 ? 10.156 -13.916 5.145 1.00 98.38 102 THR A CA 1
ATOM 772 C C . THR A 1 102 ? 9.005 -13.977 4.150 1.00 98.38 102 THR A C 1
ATOM 774 O O . THR A 1 102 ? 9.233 -13.838 2.949 1.00 98.38 102 THR A O 1
ATOM 777 N N . ALA A 1 103 ? 7.770 -14.131 4.633 1.00 98.50 103 ALA A N 1
ATOM 778 C CA . ALA A 1 103 ? 6.580 -14.095 3.787 1.00 98.50 103 ALA A CA 1
ATOM 779 C C . ALA A 1 103 ? 6.400 -12.725 3.115 1.00 98.50 103 ALA A C 1
ATOM 781 O O . ALA A 1 103 ? 6.124 -12.661 1.918 1.00 98.50 103 ALA A O 1
ATOM 782 N N . ILE A 1 104 ? 6.633 -11.635 3.853 1.00 98.69 104 ILE A N 1
ATOM 783 C CA . ILE A 1 104 ? 6.586 -10.262 3.327 1.00 98.69 104 ILE A CA 1
ATOM 784 C C . ILE A 1 104 ? 7.609 -10.066 2.201 1.00 98.69 104 ILE A C 1
ATOM 786 O O . ILE A 1 104 ? 7.262 -9.554 1.134 1.00 98.69 104 ILE A O 1
ATOM 790 N N . ALA A 1 105 ? 8.856 -10.498 2.409 1.00 98.50 105 ALA A N 1
ATOM 791 C CA . ALA A 1 105 ? 9.898 -10.398 1.391 1.00 98.50 105 ALA A CA 1
ATOM 792 C C . ALA A 1 105 ? 9.584 -11.265 0.163 1.00 98.50 105 ALA A C 1
ATOM 794 O O . ALA A 1 105 ? 9.757 -10.820 -0.967 1.00 98.50 105 ALA A O 1
ATOM 795 N N . ALA A 1 106 ? 9.070 -12.481 0.369 1.00 98.62 106 ALA A N 1
ATOM 796 C CA . ALA A 1 106 ? 8.682 -13.367 -0.723 1.00 98.62 106 ALA A CA 1
ATOM 797 C C . ALA A 1 106 ? 7.521 -12.797 -1.553 1.00 98.62 106 ALA A C 1
ATOM 799 O O . ALA A 1 106 ? 7.558 -12.866 -2.780 1.00 98.62 106 ALA A O 1
ATOM 800 N N . LEU A 1 107 ? 6.509 -12.203 -0.911 1.00 98.62 107 LEU A N 1
ATOM 801 C CA . LEU A 1 107 ? 5.376 -11.601 -1.613 1.00 98.62 107 LEU A CA 1
ATOM 802 C C . LEU A 1 107 ? 5.790 -10.364 -2.421 1.00 98.62 107 LEU A C 1
ATOM 804 O O . LEU A 1 107 ? 5.297 -10.149 -3.529 1.00 98.62 107 LEU A O 1
ATOM 808 N N . TYR A 1 108 ? 6.730 -9.573 -1.900 1.00 98.56 108 TYR A N 1
ATOM 809 C CA . TYR A 1 108 ? 7.256 -8.396 -2.591 1.00 98.56 108 TYR A CA 1
ATOM 810 C C . TYR A 1 108 ? 7.915 -8.717 -3.939 1.00 98.56 108 TYR A C 1
ATOM 812 O O . TYR A 1 108 ? 7.924 -7.871 -4.828 1.00 98.56 108 TYR A O 1
ATOM 820 N N . GLU A 1 109 ? 8.387 -9.947 -4.145 1.00 98.38 109 GLU A N 1
ATOM 821 C CA . GLU A 1 109 ? 8.958 -10.401 -5.419 1.00 98.38 109 GLU A CA 1
ATOM 822 C C . GLU A 1 109 ? 7.929 -10.558 -6.553 1.00 98.38 109 GLU A C 1
ATOM 824 O O . GLU A 1 109 ? 8.298 -10.766 -7.712 1.00 98.38 109 GLU A O 1
ATOM 829 N N . HIS A 1 110 ? 6.632 -10.437 -6.262 1.00 98.50 110 HIS A N 1
ATOM 830 C CA . HIS A 1 110 ? 5.591 -10.537 -7.276 1.00 98.50 110 HIS A CA 1
ATOM 831 C C . HIS A 1 110 ? 5.724 -9.420 -8.345 1.00 98.50 110 HIS A C 1
ATOM 833 O O . HIS A 1 110 ? 5.850 -8.245 -7.988 1.00 98.50 110 HIS A O 1
ATOM 839 N N . PRO A 1 111 ? 5.606 -9.716 -9.660 1.00 97.06 111 PRO A N 1
ATOM 840 C CA . PRO A 1 111 ? 5.873 -8.748 -10.739 1.00 97.06 111 PRO A CA 1
ATOM 841 C C . PRO A 1 111 ? 5.034 -7.463 -10.713 1.00 97.06 111 PRO A C 1
ATOM 843 O O . PRO A 1 111 ? 5.465 -6.427 -11.210 1.00 97.06 111 PRO A O 1
ATOM 846 N N . HIS A 1 112 ? 3.822 -7.526 -10.159 1.00 97.38 112 HIS A N 1
ATOM 847 C CA . HIS A 1 112 ? 2.946 -6.358 -10.008 1.00 97.38 112 HIS A CA 1
ATOM 848 C C . HIS A 1 112 ? 3.131 -5.604 -8.682 1.00 97.38 112 HIS A C 1
ATOM 850 O O . HIS A 1 112 ? 2.491 -4.572 -8.499 1.00 97.38 112 HIS A O 1
ATOM 856 N N . LEU A 1 113 ? 3.958 -6.120 -7.766 1.00 98.50 113 LEU A N 1
ATOM 857 C CA . LEU A 1 113 ? 4.181 -5.560 -6.430 1.00 98.50 113 LEU A CA 1
ATOM 858 C C . LEU A 1 113 ? 5.600 -5.013 -6.257 1.00 98.50 113 LEU A C 1
ATOM 860 O O . LEU A 1 113 ? 5.772 -3.999 -5.584 1.00 98.50 113 LEU A O 1
ATOM 864 N N . ARG A 1 11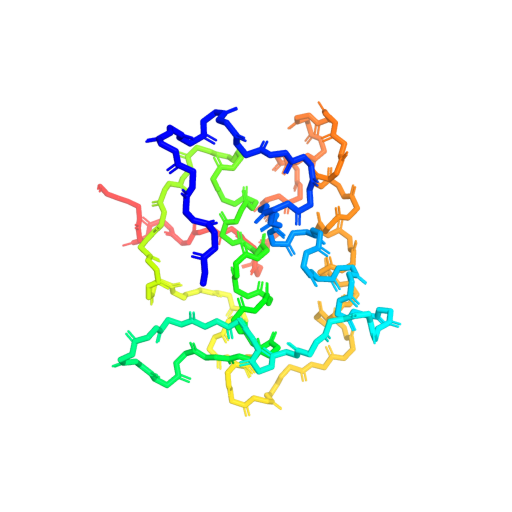4 ? 6.603 -5.629 -6.892 1.00 98.31 114 ARG A N 1
ATOM 865 C CA . ARG A 1 114 ? 7.994 -5.185 -6.797 1.00 98.31 114 ARG A CA 1
ATOM 866 C C . ARG A 1 114 ? 8.187 -3.808 -7.428 1.00 98.31 114 ARG A C 1
ATOM 868 O O . ARG A 1 114 ? 7.809 -3.601 -8.583 1.00 98.31 114 ARG A O 1
ATOM 875 N N . VAL A 1 115 ? 8.841 -2.896 -6.707 1.00 98.44 115 VAL A N 1
ATOM 876 C CA . VAL A 1 115 ? 9.240 -1.599 -7.267 1.00 98.44 115 VAL A CA 1
ATOM 877 C C . VAL A 1 115 ? 10.254 -1.834 -8.399 1.00 98.44 115 VAL A C 1
ATOM 879 O O . VAL A 1 115 ? 11.251 -2.541 -8.195 1.00 98.44 115 VAL A O 1
ATOM 882 N N . PRO A 1 116 ? 10.037 -1.268 -9.600 1.00 97.56 116 PRO A N 1
ATOM 883 C CA . PRO A 1 116 ? 10.998 -1.347 -10.691 1.00 97.56 116 PRO A CA 1
ATOM 884 C C . PRO A 1 116 ? 12.354 -0.749 -10.304 1.00 97.56 116 PRO A C 1
ATOM 886 O O . PRO A 1 116 ? 12.420 0.344 -9.751 1.00 97.56 116 PRO A O 1
ATOM 889 N N . ALA A 1 117 ? 13.453 -1.405 -10.685 1.00 94.75 117 ALA A N 1
ATOM 890 C CA . ALA A 1 117 ? 14.805 -0.927 -10.370 1.00 94.75 117 ALA A CA 1
ATOM 891 C C . ALA A 1 117 ? 15.096 0.492 -10.899 1.00 94.75 117 ALA A C 1
ATOM 893 O O . ALA A 1 117 ? 15.881 1.215 -10.308 1.00 94.75 117 ALA A O 1
ATOM 894 N N . ALA A 1 118 ? 14.438 0.910 -11.984 1.00 94.56 118 ALA A N 1
ATOM 895 C CA . ALA A 1 118 ? 14.571 2.261 -12.534 1.00 94.56 118 ALA A CA 1
ATOM 896 C C . ALA A 1 118 ? 13.971 3.365 -11.639 1.00 94.56 118 ALA A C 1
ATOM 898 O O . ALA A 1 118 ? 14.217 4.540 -11.896 1.00 94.56 118 ALA A O 1
ATOM 899 N N . MET A 1 119 ? 13.178 2.999 -10.628 1.00 94.31 119 MET A N 1
ATOM 900 C CA . MET A 1 119 ? 12.564 3.922 -9.668 1.00 94.31 119 MET A CA 1
ATOM 901 C C . MET A 1 119 ? 13.327 3.987 -8.340 1.00 94.31 119 MET A C 1
ATOM 903 O O . MET A 1 119 ? 12.974 4.787 -7.483 1.00 94.31 119 MET A O 1
ATOM 907 N N . VAL A 1 120 ? 14.360 3.158 -8.158 1.00 86.44 120 VAL A N 1
ATOM 908 C CA . VAL A 1 120 ? 15.166 3.103 -6.933 1.00 86.44 120 VAL A CA 1
ATOM 909 C C . VAL A 1 120 ? 16.582 3.561 -7.280 1.00 86.44 120 VAL A C 1
ATOM 911 O O . VAL A 1 120 ? 17.277 2.885 -8.041 1.00 86.44 120 VAL A O 1
ATOM 914 N N . GLY A 1 121 ? 16.999 4.718 -6.759 1.00 66.31 121 GLY A N 1
ATOM 915 C CA . GLY A 1 121 ? 18.285 5.354 -7.061 1.00 66.31 121 GLY A CA 1
ATOM 916 C C . GLY A 1 121 ? 18.751 6.285 -5.958 1.00 66.31 121 GLY A C 1
ATOM 917 O O . GLY A 1 121 ? 17.915 7.084 -5.489 1.00 66.31 121 GLY A O 1
#

Organism: Tsukamurella paurometabola (NCBI:txid2061)

Foldseek 3Di:
DDDDPDPVPDDPPSDDQLLRLLVCVVVVNDFFQVAADPPDPGTGPLLSLQRLLQVLVVLVVHHDDSPDDFQCSVVVSVVNDDPVSSVLSNVSSVQSVDPPSVSSVVSCPDRRRPDDPVRGD

Radius of gyration: 14.36 Å; chains: 1; bounding box: 36×33×36 Å

Secondary structure (DSSP, 8-state):
----SSGGGPPTTSS--HHHHHHHHHTT-S-GGG-B-TTSS-BHHHHHHHHHHHHHHHHTT----TT---TTHHHHHTT---HHHHHHHHHHHHHHTS--HHHHHHHHTSTTTSPPGGG--

pLDDT: mean 94.62, std 6.12, range [58.12, 98.81]

Sequence (121 aa):
MNVVTHPEDLAPGQFLSGGEAWVAFRRGEVAPSKFGVSGTENWGAAEIRGNLVKDLAALNKVEMLPWDEWGLMTEAYHGRTGSAYDHLLDEVAAVCSTDDTTAIAALYEHPHLRVPAAMVG